Protein AF-A0A060C588-F1 (afdb_monomer_lite)

Organism: NCBI:txid154535

Structure (mmCIF, N/CA/C/O backbone):
data_AF-A0A060C588-F1
#
_entry.id   AF-A0A060C588-F1
#
loop_
_atom_site.group_PDB
_atom_site.id
_atom_site.type_symbol
_atom_site.label_atom_id
_atom_site.label_alt_id
_atom_site.label_comp_id
_atom_site.label_asym_id
_atom_site.label_entity_id
_atom_site.label_seq_id
_atom_site.pdbx_PDB_ins_code
_atom_site.Cartn_x
_atom_site.Cartn_y
_atom_site.Cartn_z
_atom_site.occupancy
_atom_site.B_iso_or_equiv
_atom_site.auth_seq_id
_atom_site.auth_comp_id
_atom_site.auth_asym_id
_atom_site.auth_atom_id
_atom_site.pdbx_PDB_model_num
ATOM 1 N N . MET A 1 1 ? 1.979 19.557 -20.048 1.00 49.03 1 MET A N 1
ATOM 2 C CA . MET A 1 1 ? 2.413 19.103 -18.711 1.00 49.03 1 MET A CA 1
ATOM 3 C C . MET A 1 1 ? 1.824 17.718 -18.485 1.00 49.03 1 MET A C 1
ATOM 5 O O . MET A 1 1 ? 0.638 17.639 -18.210 1.00 49.03 1 MET A O 1
ATOM 9 N N . SER A 1 2 ? 2.595 16.644 -18.673 1.00 54.34 2 SER A N 1
ATOM 10 C CA . SER A 1 2 ? 2.180 15.310 -18.213 1.00 54.34 2 SER A CA 1
ATOM 11 C C . SER A 1 2 ? 2.751 15.124 -16.810 1.00 54.34 2 SER A C 1
ATOM 13 O O . SER A 1 2 ? 3.960 14.973 -16.638 1.00 54.34 2 SER A O 1
ATOM 15 N N . ARG A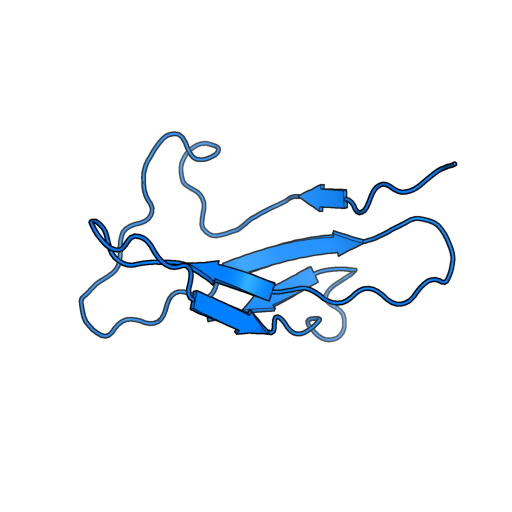 1 3 ? 1.912 15.274 -15.787 1.00 64.25 3 ARG A N 1
ATOM 16 C CA . ARG A 1 3 ? 2.265 14.943 -14.402 1.00 64.25 3 ARG A CA 1
ATOM 17 C C . ARG A 1 3 ? 1.145 14.096 -13.820 1.00 64.25 3 ARG A C 1
ATOM 19 O O . ARG A 1 3 ? 0.397 14.560 -12.968 1.00 64.25 3 ARG A O 1
ATOM 26 N N . THR A 1 4 ? 1.056 12.864 -14.301 1.00 83.12 4 THR A N 1
ATOM 27 C CA . THR A 1 4 ? 0.216 11.836 -13.693 1.00 83.12 4 THR A CA 1
ATOM 28 C C . THR A 1 4 ? 1.118 10.667 -13.327 1.00 83.12 4 THR A C 1
ATOM 30 O O . THR A 1 4 ? 1.790 10.117 -14.191 1.00 83.12 4 THR A O 1
ATOM 33 N N . VAL A 1 5 ? 1.182 10.351 -12.036 1.00 92.56 5 VAL A N 1
ATOM 34 C CA . VAL A 1 5 ? 1.652 9.048 -11.549 1.00 92.56 5 VAL A CA 1
ATOM 35 C C . VAL A 1 5 ? 0.433 8.134 -11.573 1.00 92.56 5 VAL A C 1
ATOM 37 O O . VAL A 1 5 ? -0.645 8.554 -11.144 1.00 92.56 5 VAL A O 1
ATOM 40 N N . ILE A 1 6 ? 0.588 6.929 -12.104 1.00 94.69 6 ILE A N 1
ATOM 41 C CA . ILE A 1 6 ? -0.462 5.915 -12.135 1.00 94.69 6 ILE A CA 1
ATOM 42 C C . ILE A 1 6 ? -0.307 5.045 -10.889 1.00 94.69 6 ILE A C 1
ATOM 44 O O . ILE A 1 6 ? 0.807 4.673 -10.525 1.00 94.69 6 ILE A O 1
ATOM 48 N N . ILE A 1 7 ? -1.429 4.785 -10.217 1.00 96.38 7 ILE A N 1
ATOM 49 C CA . ILE A 1 7 ? -1.532 3.883 -9.068 1.00 96.38 7 ILE A CA 1
ATOM 50 C C . ILE A 1 7 ? -2.706 2.951 -9.348 1.00 96.38 7 ILE A C 1
ATOM 52 O O . ILE A 1 7 ? -3.848 3.410 -9.422 1.00 96.38 7 ILE A O 1
ATOM 56 N N . GLU A 1 8 ? -2.440 1.660 -9.503 1.00 96.44 8 GLU A N 1
ATOM 57 C CA . GLU A 1 8 ? -3.463 0.671 -9.839 1.00 96.44 8 GLU A CA 1
ATOM 58 C C . GLU A 1 8 ? -3.196 -0.704 -9.214 1.00 96.44 8 GLU A C 1
ATOM 60 O O . GLU A 1 8 ? -2.297 -0.865 -8.389 1.00 96.44 8 GLU A O 1
ATOM 65 N N . ALA A 1 9 ? -4.056 -1.678 -9.538 1.00 96.50 9 ALA A N 1
ATOM 66 C CA . ALA A 1 9 ? -3.953 -3.069 -9.086 1.00 96.50 9 ALA A CA 1
ATOM 67 C C . ALA A 1 9 ? -3.720 -3.233 -7.567 1.00 96.50 9 ALA A C 1
ATOM 69 O O . ALA A 1 9 ? -2.993 -4.126 -7.125 1.00 96.50 9 ALA A O 1
ATOM 70 N N . ILE A 1 10 ? -4.351 -2.369 -6.762 1.00 97.50 10 ILE A N 1
ATOM 71 C CA . ILE A 1 10 ? -4.155 -2.328 -5.310 1.00 97.50 10 ILE A CA 1
ATOM 72 C C . ILE A 1 10 ? -4.619 -3.639 -4.670 1.00 97.50 10 ILE A C 1
ATOM 74 O O . ILE A 1 10 ? -5.719 -4.122 -4.943 1.00 97.50 10 ILE A O 1
ATOM 78 N N . THR A 1 11 ? -3.818 -4.207 -3.776 1.00 97.69 11 THR A N 1
ATOM 79 C CA . THR A 1 11 ? -4.184 -5.384 -2.981 1.00 97.69 11 THR A CA 1
ATOM 80 C C . THR A 1 11 ? -3.758 -5.217 -1.525 1.00 97.69 11 THR A C 1
ATOM 82 O O . THR A 1 11 ? -2.729 -4.596 -1.281 1.00 97.69 11 THR A O 1
ATOM 85 N N . PRO A 1 12 ? -4.473 -5.817 -0.561 1.00 97.50 12 PRO A N 1
ATOM 86 C CA . PRO A 1 12 ? -5.699 -6.596 -0.734 1.00 97.50 12 PRO A CA 1
ATOM 87 C C . PRO A 1 12 ? -6.919 -5.718 -1.054 1.00 97.50 12 PRO A C 1
ATOM 89 O O . PRO A 1 12 ? -7.050 -4.599 -0.568 1.00 97.50 12 PRO A O 1
ATOM 92 N N . GLN A 1 13 ? -7.839 -6.253 -1.857 1.00 97.25 13 GLN A N 1
ATOM 93 C CA . GLN A 1 13 ? -9.138 -5.640 -2.144 1.00 97.25 13 GLN A CA 1
ATOM 94 C C . GLN A 1 13 ? -10.216 -6.722 -2.265 1.00 97.25 13 GLN A C 1
ATOM 96 O O . GLN A 1 13 ? -9.937 -7.829 -2.723 1.00 97.25 13 GLN A O 1
ATOM 101 N N . ILE A 1 14 ? -11.450 -6.410 -1.864 1.00 97.81 14 ILE A N 1
ATOM 102 C CA . ILE A 1 14 ? -12.596 -7.322 -1.972 1.00 97.81 14 ILE A CA 1
ATOM 103 C C . ILE A 1 14 ? -13.632 -6.682 -2.894 1.00 97.81 14 ILE A C 1
ATOM 105 O O . IL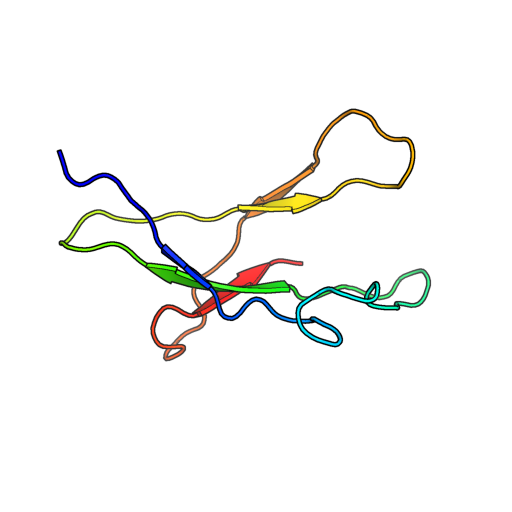E A 1 14 ? -14.098 -5.577 -2.616 1.00 97.81 14 ILE A O 1
ATOM 109 N N . GLU A 1 15 ? -13.969 -7.369 -3.991 1.00 96.56 15 GLU A N 1
ATOM 110 C CA . GLU A 1 15 ? -14.914 -6.900 -5.022 1.00 96.56 15 GLU A CA 1
ATOM 111 C C . GLU A 1 15 ? -14.653 -5.450 -5.475 1.00 96.56 15 GLU A C 1
ATOM 113 O O . GLU A 1 15 ? -15.531 -4.591 -5.397 1.00 96.56 15 GLU A O 1
ATOM 118 N N . GLY A 1 16 ? -13.424 -5.136 -5.894 1.00 93.44 16 GLY A N 1
ATOM 119 C CA . GLY A 1 16 ? -13.104 -3.781 -6.364 1.00 93.44 16 GLY A CA 1
ATOM 120 C C . GLY A 1 16 ? -13.122 -2.716 -5.260 1.00 93.44 16 GLY A C 1
ATOM 121 O O . GLY A 1 16 ? -13.317 -1.540 -5.549 1.00 93.44 16 GLY A O 1
ATOM 122 N N . GLY A 1 17 ? -13.004 -3.119 -3.989 1.00 94.50 17 GLY A N 1
ATOM 123 C CA . GLY A 1 17 ? -13.114 -2.223 -2.833 1.00 94.50 17 GLY A CA 1
ATOM 124 C C . GLY A 1 17 ? -14.545 -2.025 -2.325 1.00 94.50 17 GLY A C 1
ATOM 125 O O . GLY A 1 17 ? -14.761 -1.223 -1.417 1.00 94.50 17 GLY A O 1
ATOM 126 N N . ARG A 1 18 ? -15.527 -2.767 -2.858 1.00 97.38 18 ARG A N 1
ATOM 127 C CA . ARG A 1 18 ? -16.919 -2.724 -2.383 1.00 97.38 18 ARG A CA 1
ATOM 128 C C . ARG A 1 18 ? -17.050 -3.121 -0.915 1.00 97.38 18 ARG A C 1
ATOM 130 O O . ARG A 1 18 ? -17.935 -2.616 -0.224 1.00 97.38 18 ARG A O 1
ATOM 137 N N . TYR A 1 19 ? -16.187 -4.019 -0.445 1.00 97.69 19 TYR A N 1
ATOM 138 C CA . TYR A 1 19 ? -16.188 -4.482 0.938 1.00 97.69 19 TYR A CA 1
ATOM 139 C C . TYR A 1 19 ? -14.833 -4.250 1.613 1.00 97.69 19 TYR A C 1
ATOM 141 O O . TYR A 1 19 ? -13.790 -4.356 0.961 1.00 97.69 19 TYR A O 1
ATOM 149 N N . PRO A 1 20 ? -14.829 -3.965 2.928 1.00 96.38 20 PRO A N 1
ATOM 150 C CA . PRO A 1 20 ? -13.596 -3.780 3.673 1.00 96.38 20 PRO A CA 1
ATOM 151 C C . PRO A 1 20 ? -12.830 -5.098 3.797 1.00 96.38 20 PRO A C 1
ATOM 153 O O . PRO A 1 20 ? -13.406 -6.146 4.104 1.00 96.38 20 PRO A O 1
ATOM 156 N N . VAL A 1 21 ? -11.511 -5.017 3.630 1.00 97.00 21 VAL A N 1
ATOM 157 C CA . VAL A 1 21 ? -10.595 -6.100 3.998 1.00 97.00 21 VAL A CA 1
ATOM 158 C C . VAL A 1 21 ? -10.681 -6.333 5.508 1.00 97.00 21 VAL A C 1
ATOM 160 O O . VAL A 1 21 ? -10.810 -5.392 6.294 1.00 97.00 21 VAL A O 1
ATOM 163 N N . LYS A 1 22 ? -10.631 -7.600 5.918 1.00 95.56 22 LYS A N 1
ATOM 164 C CA . LYS A 1 22 ? -10.645 -8.010 7.326 1.00 95.56 22 LYS A CA 1
ATOM 165 C C . LYS A 1 22 ? -9.232 -8.381 7.764 1.00 95.56 22 LYS A C 1
ATOM 167 O O . LYS A 1 22 ? -8.491 -8.953 6.975 1.00 95.56 22 LYS A O 1
ATOM 172 N N . ARG A 1 23 ? -8.911 -8.094 9.025 1.00 95.44 23 ARG A N 1
ATOM 173 C CA . ARG A 1 23 ? -7.684 -8.526 9.707 1.00 95.44 23 ARG A CA 1
ATOM 174 C C . ARG A 1 23 ? -7.971 -8.826 11.175 1.00 95.44 23 ARG A C 1
ATOM 176 O O . ARG A 1 23 ? -8.947 -8.299 11.720 1.00 95.44 23 ARG A O 1
ATOM 183 N N . ALA A 1 24 ? -7.112 -9.598 11.825 1.00 96.56 24 ALA A N 1
ATOM 184 C CA . ALA A 1 24 ? -7.100 -9.756 13.273 1.00 96.56 24 ALA A CA 1
ATOM 185 C C . ALA A 1 24 ? -6.291 -8.645 13.972 1.00 96.56 24 ALA A C 1
ATOM 187 O O . ALA A 1 24 ? -5.470 -7.947 13.373 1.00 96.56 24 ALA A O 1
ATOM 188 N N . VAL A 1 25 ? -6.523 -8.466 15.275 1.00 95.38 25 VAL A N 1
ATOM 189 C CA . VAL A 1 25 ? -5.697 -7.571 16.100 1.00 95.38 25 VAL A CA 1
ATOM 190 C C . VAL A 1 25 ? -4.274 -8.127 16.164 1.00 95.38 25 VAL A C 1
ATOM 192 O O . VAL A 1 25 ? -4.088 -9.301 16.470 1.00 95.38 25 VAL A O 1
ATOM 195 N N . GLY A 1 26 ? -3.285 -7.275 15.889 1.00 93.69 26 GLY A N 1
ATOM 196 C CA . GLY A 1 26 ? -1.869 -7.657 15.833 1.00 93.69 26 GLY A CA 1
ATOM 197 C C . GLY A 1 26 ? -1.413 -8.220 14.484 1.00 93.69 26 GLY A C 1
ATOM 198 O O . GLY A 1 26 ? -0.219 -8.415 14.298 1.00 93.69 26 GLY A O 1
ATOM 199 N N . GLU A 1 27 ? -2.326 -8.440 13.536 1.00 96.00 27 GLU A N 1
ATOM 200 C CA . GLU A 1 27 ? -1.977 -8.865 12.181 1.00 96.00 27 GLU A CA 1
ATOM 201 C C . GLU A 1 27 ? -1.514 -7.665 11.342 1.00 96.00 27 GLU A C 1
ATOM 203 O O . GLU A 1 27 ? -2.198 -6.630 11.283 1.00 96.00 27 GLU A O 1
ATOM 208 N N . GLU A 1 28 ? -0.358 -7.805 10.696 1.00 94.88 28 GLU A N 1
ATOM 209 C CA . GLU A 1 28 ? 0.125 -6.851 9.697 1.00 94.88 28 GLU A CA 1
ATOM 210 C C . GLU A 1 28 ? -0.735 -6.908 8.433 1.00 94.88 28 GLU A C 1
ATOM 212 O O . GLU A 1 28 ? -1.174 -7.975 8.006 1.00 94.88 28 GLU A O 1
ATOM 217 N N . VAL A 1 29 ? -0.942 -5.756 7.797 1.00 96.44 29 VAL A N 1
ATOM 218 C CA . VAL A 1 29 ? -1.606 -5.691 6.493 1.00 96.44 29 VAL A CA 1
ATOM 219 C C . VAL A 1 29 ? -0.594 -5.220 5.472 1.00 96.44 29 VAL A C 1
ATOM 221 O O . VAL A 1 29 ? -0.327 -4.031 5.359 1.00 96.44 29 VAL A O 1
ATOM 224 N N . ALA A 1 30 ? -0.062 -6.162 4.699 1.00 97.62 30 ALA A N 1
ATOM 225 C CA . ALA A 1 30 ? 0.737 -5.824 3.535 1.00 97.62 30 ALA A CA 1
ATOM 226 C C . ALA A 1 30 ? -0.168 -5.261 2.438 1.00 97.62 30 ALA A C 1
ATOM 228 O O . ALA A 1 30 ? -1.021 -5.974 1.909 1.00 97.62 30 ALA A O 1
ATOM 229 N N . VAL A 1 31 ? 0.027 -3.989 2.105 1.00 98.38 31 VAL A N 1
ATOM 230 C CA . VAL A 1 31 ? -0.619 -3.334 0.971 1.00 98.38 31 VAL A CA 1
ATOM 231 C C . VAL A 1 31 ? 0.373 -3.257 -0.173 1.00 98.38 31 VAL A C 1
ATOM 233 O O . VAL A 1 31 ? 1.520 -2.851 0.006 1.00 98.38 31 VAL A O 1
ATOM 236 N N . GLU A 1 32 ? -0.092 -3.615 -1.358 1.00 98.44 32 GLU A N 1
ATOM 237 C CA . GLU A 1 32 ? 0.671 -3.532 -2.588 1.00 98.44 32 GLU A CA 1
ATOM 238 C C . GLU A 1 32 ? -0.116 -2.813 -3.674 1.00 98.44 32 GLU A C 1
ATOM 240 O O . GLU A 1 32 ? -1.347 -2.843 -3.679 1.00 98.44 32 GLU A O 1
ATOM 245 N N . ALA A 1 33 ? 0.594 -2.179 -4.598 1.00 98.38 33 ALA A N 1
ATOM 246 C CA . ALA A 1 33 ? 0.019 -1.523 -5.763 1.00 98.38 33 ALA A CA 1
ATOM 247 C C . ALA A 1 33 ? 1.053 -1.448 -6.884 1.00 98.38 33 ALA A C 1
ATOM 249 O O . ALA A 1 33 ? 2.259 -1.456 -6.622 1.00 98.38 33 ALA A O 1
ATOM 250 N N . ASP A 1 34 ? 0.569 -1.320 -8.111 1.00 97.75 34 ASP A N 1
ATOM 251 C CA . ASP A 1 34 ? 1.410 -0.990 -9.254 1.00 97.75 34 ASP A CA 1
ATOM 252 C C . ASP A 1 34 ? 1.512 0.539 -9.300 1.00 97.75 34 ASP A C 1
ATOM 254 O O . ASP A 1 34 ? 0.489 1.230 -9.337 1.00 97.75 34 ASP A O 1
ATOM 258 N N . ILE A 1 35 ? 2.731 1.076 -9.199 1.00 97.06 35 ILE A N 1
ATOM 259 C CA . ILE A 1 35 ? 2.987 2.519 -9.109 1.00 97.06 35 ILE A CA 1
ATOM 260 C C . ILE A 1 35 ? 4.097 2.897 -10.081 1.00 97.06 35 ILE A C 1
ATOM 262 O O . ILE A 1 35 ? 5.263 2.548 -9.882 1.00 97.06 35 ILE A O 1
ATOM 266 N N . PHE A 1 36 ? 3.736 3.663 -11.106 1.00 94.00 36 PHE A N 1
ATOM 267 C CA . PHE A 1 36 ? 4.640 4.034 -12.189 1.00 94.00 36 PHE A CA 1
ATOM 268 C C . PHE A 1 36 ? 4.278 5.385 -12.808 1.00 94.00 36 PHE A C 1
ATOM 270 O O . PHE A 1 36 ? 3.232 5.985 -12.542 1.00 94.00 36 PHE A O 1
ATOM 277 N N . LYS A 1 37 ? 5.186 5.901 -13.632 1.00 92.75 37 LYS A N 1
ATOM 278 C CA . LYS A 1 37 ? 5.040 7.167 -14.346 1.00 92.75 37 LYS A CA 1
ATOM 279 C C . LYS A 1 37 ? 5.782 7.078 -15.676 1.00 92.75 37 LYS A C 1
ATOM 281 O O . LYS A 1 37 ? 6.858 6.494 -15.733 1.00 92.75 37 LYS A O 1
ATOM 286 N N . ASP A 1 38 ? 5.254 7.728 -16.709 1.00 87.88 38 ASP A N 1
ATOM 287 C CA . ASP A 1 38 ? 5.981 7.907 -17.966 1.00 87.88 38 ASP A CA 1
ATOM 288 C C . ASP A 1 38 ? 7.299 8.680 -17.774 1.00 87.88 38 ASP A C 1
ATOM 290 O O . ASP A 1 38 ? 7.364 9.700 -17.074 1.00 87.88 38 ASP A O 1
ATOM 294 N N . GLY A 1 39 ? 8.334 8.249 -18.495 1.00 85.38 39 GLY A N 1
ATOM 295 C CA . GLY A 1 39 ? 9.651 8.883 -18.507 1.00 85.38 39 GLY A CA 1
ATOM 296 C C . GLY A 1 39 ? 10.620 8.290 -17.483 1.00 85.38 39 GLY A C 1
ATOM 297 O O . GLY A 1 39 ? 10.462 7.163 -17.037 1.00 85.38 39 GLY A O 1
ATOM 298 N N . HIS A 1 40 ? 11.662 9.053 -17.148 1.00 82.12 40 HIS A N 1
ATOM 299 C CA . HIS A 1 40 ? 12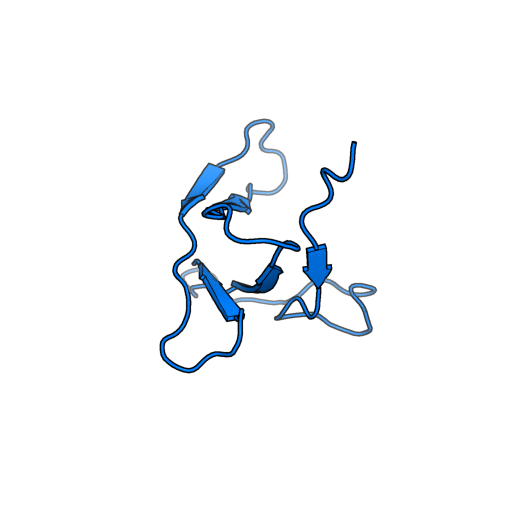.781 8.590 -16.310 1.00 82.12 40 HIS A CA 1
ATOM 300 C C . HIS A 1 40 ? 12.806 9.244 -14.921 1.00 82.12 40 HIS A C 1
ATOM 302 O O . HIS A 1 40 ? 13.824 9.200 -14.230 1.00 82.12 40 HIS A O 1
ATOM 308 N N . ASP A 1 41 ? 11.715 9.901 -14.528 1.00 85.75 41 ASP A N 1
ATOM 309 C CA . ASP A 1 41 ? 11.633 10.516 -13.209 1.00 85.75 41 ASP A CA 1
ATOM 310 C C . ASP A 1 41 ? 11.551 9.429 -12.133 1.00 85.75 41 ASP A C 1
ATOM 312 O O . ASP A 1 41 ? 10.806 8.459 -12.263 1.00 85.75 41 ASP A O 1
ATOM 316 N N . ILE A 1 42 ? 12.288 9.621 -11.041 1.00 87.00 42 ILE A N 1
ATOM 317 C CA . ILE A 1 42 ? 12.245 8.718 -9.890 1.00 87.00 42 ILE A CA 1
ATOM 318 C C . ILE A 1 42 ? 10.924 8.926 -9.143 1.00 87.00 42 ILE A C 1
ATOM 320 O O . ILE A 1 42 ? 10.558 10.058 -8.814 1.00 87.00 42 ILE A O 1
ATOM 324 N N . VAL A 1 43 ? 10.227 7.827 -8.853 1.00 91.75 43 VAL A N 1
ATOM 325 C CA . VAL A 1 43 ? 8.991 7.809 -8.062 1.00 91.75 43 VAL A CA 1
ATOM 326 C C . VAL A 1 43 ? 9.292 7.294 -6.655 1.00 91.75 43 VAL A C 1
ATOM 328 O O . VAL A 1 43 ? 10.103 6.389 -6.474 1.00 91.75 43 VAL A O 1
ATOM 331 N N . SER A 1 44 ? 8.630 7.874 -5.657 1.00 95.12 44 SER A N 1
ATOM 332 C CA . SER A 1 44 ? 8.535 7.335 -4.301 1.00 95.12 44 SER A CA 1
ATOM 333 C C . SER A 1 44 ? 7.065 7.200 -3.912 1.00 95.12 44 SER A C 1
ATOM 335 O O . SER A 1 44 ? 6.215 7.951 -4.399 1.00 95.12 44 SER A O 1
ATOM 337 N N . ALA A 1 45 ? 6.758 6.236 -3.046 1.00 97.44 45 ALA A N 1
ATOM 338 C CA . ALA A 1 45 ? 5.396 5.938 -2.623 1.00 97.44 45 ALA A CA 1
ATOM 339 C C . ALA A 1 45 ? 5.300 5.790 -1.101 1.00 97.44 45 ALA A C 1
ATOM 341 O O . ALA A 1 45 ? 6.245 5.359 -0.438 1.00 97.44 45 ALA A O 1
ATOM 342 N N . VAL A 1 46 ? 4.140 6.154 -0.553 1.00 98.44 46 VAL A N 1
ATOM 343 C CA . VAL A 1 46 ? 3.807 5.984 0.865 1.00 98.44 46 VAL A CA 1
ATOM 344 C C . VAL A 1 46 ? 2.427 5.350 1.001 1.00 98.44 46 VAL A C 1
ATOM 346 O O . VAL A 1 46 ? 1.476 5.754 0.328 1.00 98.44 46 VAL A O 1
ATOM 349 N N . LEU A 1 47 ? 2.306 4.387 1.910 1.00 98.44 47 LEU A N 1
ATOM 350 C CA . LEU A 1 47 ? 1.036 3.858 2.375 1.00 98.44 47 LEU A CA 1
ATOM 351 C C . LEU A 1 47 ? 0.481 4.802 3.441 1.00 98.44 47 LEU A C 1
ATOM 353 O O . LEU A 1 47 ? 1.039 4.920 4.534 1.00 98.44 47 LEU A O 1
ATOM 357 N N . LYS A 1 48 ? -0.635 5.465 3.128 1.00 98.19 48 LYS A N 1
ATOM 358 C CA . LYS A 1 48 ? -1.364 6.289 4.096 1.00 98.19 48 LYS A CA 1
ATOM 359 C C . LYS A 1 48 ? -2.414 5.461 4.814 1.00 98.19 48 LYS A C 1
ATOM 361 O O . LYS A 1 48 ? -3.281 4.870 4.173 1.00 98.19 48 LYS A O 1
ATOM 366 N N . TRP A 1 49 ? -2.391 5.478 6.139 1.00 96.94 49 TRP A N 1
ATOM 367 C CA . TRP A 1 49 ? -3.368 4.761 6.953 1.00 96.94 49 TRP A CA 1
ATOM 368 C C . TRP A 1 49 ? -3.758 5.555 8.197 1.00 96.94 49 TRP A C 1
ATOM 370 O O . TRP A 1 49 ? -3.071 6.486 8.613 1.00 96.94 49 TRP A O 1
ATOM 380 N N . ARG A 1 50 ? -4.910 5.215 8.776 1.00 96.94 50 ARG A N 1
ATOM 381 C CA . ARG A 1 50 ? -5.349 5.747 10.067 1.00 96.94 50 ARG A CA 1
ATOM 382 C C . ARG A 1 50 ? -6.356 4.810 10.738 1.00 96.94 50 ARG A C 1
ATOM 384 O O . ARG A 1 50 ? -7.192 4.228 10.039 1.00 96.94 50 ARG A O 1
ATOM 391 N N . PRO A 1 51 ? -6.333 4.687 12.070 1.00 94.81 51 PRO A N 1
ATOM 392 C CA . PRO A 1 51 ? -7.433 4.126 12.841 1.00 94.81 51 PRO A CA 1
ATOM 393 C C . PRO A 1 51 ? -8.752 4.869 12.590 1.00 94.81 51 PRO A C 1
ATOM 395 O O . PRO A 1 51 ? -8.784 6.080 12.355 1.00 94.81 51 PRO A O 1
ATOM 398 N N . ALA A 1 52 ? -9.870 4.148 12.682 1.00 92.50 52 ALA A N 1
ATOM 399 C CA . ALA A 1 52 ? -11.188 4.766 12.600 1.00 92.50 52 ALA A CA 1
ATOM 400 C C . ALA A 1 52 ? -11.373 5.789 13.736 1.00 92.50 52 ALA A C 1
ATOM 402 O O . ALA A 1 52 ? -11.136 5.485 14.902 1.00 92.50 52 ALA A O 1
ATOM 403 N N . GLY A 1 53 ? -11.802 7.003 13.387 1.00 96.31 53 GLY A N 1
ATOM 404 C CA . GLY A 1 53 ? -11.980 8.110 14.333 1.00 96.31 53 GLY A CA 1
ATOM 405 C C . GLY A 1 53 ? -10.746 8.999 14.518 1.00 96.31 53 GLY A C 1
ATOM 406 O O . GLY A 1 53 ? -10.886 10.122 15.004 1.00 96.31 53 GLY A O 1
ATOM 407 N N . GLU A 1 54 ? -9.563 8.571 14.073 1.00 97.94 54 GLU A N 1
ATOM 408 C CA . GLU A 1 54 ? -8.386 9.436 14.049 1.00 97.94 54 GLU A CA 1
ATOM 409 C C . GLU A 1 54 ? -8.465 10.434 12.880 1.00 97.94 54 GLU A C 1
ATOM 411 O O . GLU A 1 54 ? -8.921 10.115 11.777 1.00 97.94 54 GLU A O 1
ATOM 416 N N . LYS A 1 55 ? -8.045 11.681 13.120 1.00 96.25 55 LYS A N 1
ATOM 417 C CA . LYS A 1 55 ? -8.055 12.736 12.093 1.00 96.25 55 LYS A CA 1
ATOM 418 C C . LYS A 1 55 ? -6.792 12.719 11.241 1.00 96.25 55 LYS A C 1
ATOM 420 O O . LYS A 1 55 ? -6.885 12.915 10.030 1.00 96.25 55 LYS A O 1
ATOM 425 N N . SER A 1 56 ? -5.650 12.499 11.883 1.00 98.00 56 SER A N 1
ATOM 426 C CA . SER A 1 56 ? -4.336 12.505 11.253 1.00 98.00 56 SER A CA 1
ATOM 427 C C . SER A 1 56 ? -4.091 11.221 10.469 1.00 98.00 56 SER A C 1
ATOM 429 O O . SER A 1 56 ? -4.610 10.160 10.809 1.00 98.00 56 SER A O 1
ATOM 431 N N . TRP A 1 57 ? -3.312 11.344 9.399 1.00 98.12 57 TRP A N 1
ATOM 432 C CA . TRP A 1 57 ? -2.813 10.208 8.637 1.00 98.12 57 TRP A CA 1
ATOM 433 C C . TRP A 1 57 ? -1.431 9.820 9.145 1.00 98.12 57 TRP A C 1
ATOM 435 O O . TRP A 1 57 ? -0.602 10.691 9.406 1.00 98.12 57 TRP A O 1
ATOM 445 N N . HIS A 1 58 ? -1.197 8.519 9.218 1.00 97.94 58 HIS A N 1
ATOM 446 C CA . HIS A 1 58 ? 0.124 7.921 9.335 1.00 97.94 58 HIS A CA 1
ATOM 447 C C . HIS A 1 58 ? 0.641 7.600 7.934 1.00 97.94 58 HIS A C 1
ATOM 449 O O . HIS A 1 58 ? -0.151 7.358 7.016 1.00 97.94 58 HIS A O 1
ATOM 455 N N . GLU A 1 59 ? 1.959 7.609 7.770 1.00 98.44 59 GLU A N 1
ATOM 456 C CA . GLU A 1 59 ? 2.625 7.284 6.510 1.00 98.44 59 GLU A CA 1
ATOM 457 C C . GLU A 1 59 ? 3.683 6.210 6.765 1.00 98.44 59 GLU A C 1
ATOM 459 O O . GLU A 1 59 ? 4.584 6.409 7.579 1.00 98.44 59 GLU A O 1
ATOM 464 N N . THR A 1 60 ? 3.586 5.092 6.047 1.00 98.19 60 THR A N 1
ATOM 465 C CA . THR A 1 60 ? 4.672 4.111 5.943 1.00 98.19 60 THR A CA 1
ATOM 466 C C . THR A 1 60 ? 5.277 4.215 4.539 1.00 98.19 60 THR A C 1
ATOM 468 O O . THR A 1 60 ? 4.517 4.164 3.568 1.00 98.19 60 THR A O 1
ATOM 471 N N . PRO A 1 61 ? 6.605 4.360 4.371 1.00 98.38 61 PRO A N 1
ATOM 472 C CA . PRO A 1 61 ? 7.233 4.253 3.056 1.00 98.38 61 PRO A CA 1
ATOM 473 C C . PRO A 1 61 ? 6.903 2.912 2.392 1.00 98.38 61 PRO A C 1
ATOM 475 O O . PRO A 1 61 ? 6.900 1.877 3.056 1.00 98.38 61 PRO A O 1
ATOM 478 N N . MET A 1 62 ? 6.629 2.929 1.090 1.00 98.62 62 MET A N 1
ATOM 479 C CA . MET A 1 62 ? 6.548 1.704 0.299 1.00 98.62 62 MET A CA 1
ATOM 480 C C . MET A 1 62 ? 7.885 1.445 -0.388 1.00 98.62 62 MET A C 1
ATOM 482 O O . MET A 1 62 ? 8.579 2.380 -0.791 1.00 98.62 62 MET A O 1
ATOM 486 N N . GLU A 1 63 ? 8.208 0.173 -0.582 1.00 98.12 63 GLU A N 1
ATOM 487 C CA . GLU A 1 63 ? 9.405 -0.268 -1.292 1.00 98.12 63 GLU A CA 1
ATOM 488 C C . GLU A 1 63 ? 9.024 -0.985 -2.593 1.00 98.12 63 GLU A C 1
ATOM 490 O O . GLU A 1 63 ? 8.032 -1.724 -2.613 1.00 98.12 63 GLU A O 1
ATOM 495 N N . PRO A 1 64 ? 9.787 -0.797 -3.685 1.00 97.25 64 PRO A N 1
ATOM 496 C CA . PRO A 1 64 ? 9.581 -1.563 -4.903 1.00 97.25 64 PRO A CA 1
ATOM 497 C C . PRO A 1 64 ? 9.942 -3.030 -4.649 1.00 97.25 64 PRO A C 1
ATOM 499 O O . PRO A 1 64 ? 11.009 -3.343 -4.117 1.00 97.25 64 PRO A O 1
ATOM 502 N N . ILE A 1 65 ? 9.067 -3.944 -5.058 1.00 97.50 65 ILE A N 1
ATOM 503 C CA . ILE A 1 65 ? 9.331 -5.379 -4.979 1.00 97.50 65 ILE A CA 1
ATOM 504 C C . ILE A 1 65 ? 10.366 -5.742 -6.061 1.00 97.50 65 ILE A C 1
ATOM 506 O O . ILE A 1 65 ? 10.142 -5.459 -7.244 1.00 97.50 65 ILE A O 1
ATOM 510 N N . PRO A 1 66 ? 11.492 -6.397 -5.712 1.00 95.56 66 PRO A N 1
ATOM 511 C CA . PRO A 1 66 ? 12.477 -6.845 -6.695 1.00 95.56 66 PRO A CA 1
ATOM 512 C C . PRO A 1 66 ? 11.854 -7.763 -7.752 1.00 95.56 66 PRO A C 1
ATOM 514 O O . PRO A 1 66 ? 11.186 -8.737 -7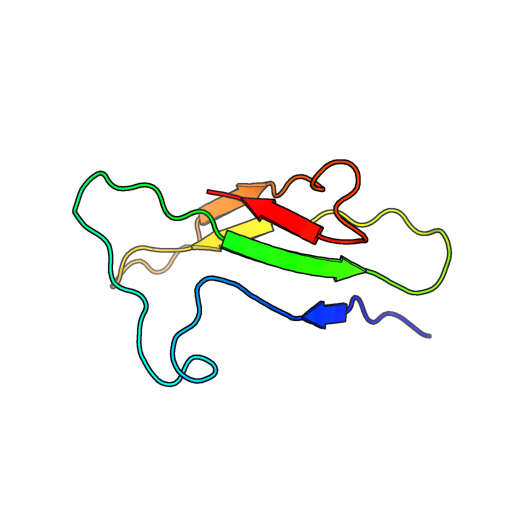.416 1.00 95.56 66 PRO A O 1
ATOM 517 N N . ASN A 1 67 ? 12.093 -7.465 -9.034 1.00 93.44 67 ASN A N 1
ATOM 518 C CA . ASN A 1 67 ? 11.465 -8.144 -10.180 1.00 93.44 67 ASN A CA 1
ATOM 519 C C . ASN A 1 67 ? 9.921 -8.091 -10.178 1.00 93.44 67 ASN A C 1
ATOM 521 O O . ASN A 1 67 ? 9.276 -8.926 -10.807 1.00 93.44 67 ASN A O 1
ATOM 525 N N . GLY A 1 68 ? 9.330 -7.117 -9.480 1.00 89.06 68 GLY A N 1
ATOM 526 C CA . GLY A 1 68 ? 7.884 -6.972 -9.329 1.00 89.06 68 GLY A CA 1
ATOM 527 C C . GLY A 1 68 ? 7.175 -6.264 -10.484 1.00 89.06 68 GLY A C 1
ATOM 528 O O . GLY A 1 68 ? 5.957 -6.236 -10.473 1.00 89.06 68 GLY A O 1
ATOM 529 N N . ASN A 1 69 ? 7.902 -5.714 -11.467 1.00 93.19 69 ASN A N 1
ATOM 530 C CA . ASN A 1 69 ? 7.341 -4.938 -12.585 1.00 93.19 69 ASN A CA 1
ATOM 531 C C . ASN A 1 69 ? 6.428 -3.792 -12.106 1.00 93.19 69 ASN A C 1
ATOM 533 O O . ASN A 1 69 ? 5.208 -3.887 -12.179 1.00 93.19 69 ASN A O 1
ATOM 537 N N . ASP A 1 70 ? 7.044 -2.737 -11.565 1.00 95.25 70 ASP A N 1
ATOM 538 C CA . ASP A 1 70 ? 6.368 -1.565 -10.983 1.00 95.25 70 ASP A CA 1
ATOM 539 C C . ASP A 1 70 ? 5.501 -1.849 -9.748 1.00 95.25 70 ASP A C 1
ATOM 541 O O . ASP A 1 70 ? 4.770 -0.975 -9.289 1.00 95.25 70 ASP A O 1
ATOM 545 N N . ARG A 1 71 ? 5.614 -3.047 -9.166 1.00 98.06 71 ARG A N 1
ATOM 546 C CA . ARG A 1 71 ? 4.942 -3.423 -7.9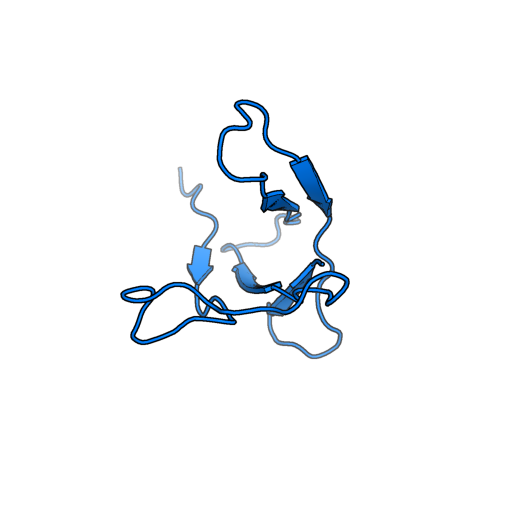23 1.00 98.06 71 ARG A CA 1
ATOM 547 C C . ARG A 1 71 ? 5.645 -2.852 -6.697 1.00 98.06 71 ARG A C 1
ATOM 549 O O . ARG A 1 71 ? 6.847 -3.046 -6.520 1.00 98.06 71 ARG A O 1
ATOM 556 N N . TRP A 1 72 ? 4.879 -2.239 -5.804 1.00 98.56 72 TRP A N 1
ATOM 557 C CA . TRP A 1 72 ? 5.344 -1.690 -4.528 1.00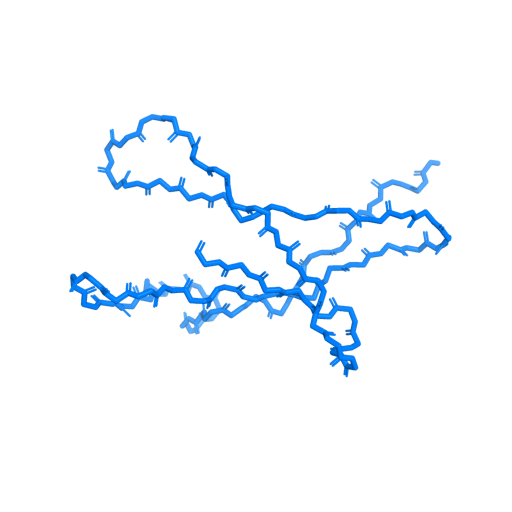 98.56 72 TRP A CA 1
ATOM 558 C C . TRP A 1 72 ? 4.637 -2.353 -3.353 1.00 98.56 72 TRP A C 1
ATOM 560 O O . TRP A 1 72 ? 3.489 -2.762 -3.498 1.00 98.56 72 TRP A O 1
ATOM 570 N N . ARG A 1 73 ? 5.284 -2.402 -2.181 1.00 98.50 73 ARG A N 1
ATOM 571 C CA . ARG A 1 73 ? 4.731 -2.952 -0.931 1.00 98.50 73 ARG A CA 1
ATOM 572 C C . ARG A 1 73 ? 4.979 -2.032 0.264 1.00 98.50 73 ARG A C 1
ATOM 574 O O . ARG A 1 73 ? 6.066 -1.482 0.397 1.00 98.50 73 ARG A O 1
ATOM 581 N N . GLY A 1 74 ? 3.996 -1.916 1.155 1.00 98.25 74 GLY A N 1
ATOM 582 C CA . GLY A 1 74 ? 4.109 -1.292 2.481 1.00 98.25 74 GLY A CA 1
ATOM 583 C C . GLY A 1 74 ? 3.262 -2.034 3.522 1.00 98.25 74 GLY A C 1
ATOM 584 O O . GLY A 1 74 ? 2.372 -2.799 3.148 1.00 98.25 74 GLY A O 1
ATOM 585 N N . THR A 1 75 ? 3.540 -1.828 4.812 1.00 95.88 75 THR A N 1
ATOM 586 C CA . THR A 1 75 ? 2.856 -2.488 5.948 1.00 95.88 75 THR A CA 1
ATOM 587 C C . THR A 1 75 ? 2.463 -1.514 7.052 1.00 95.88 75 THR A C 1
ATOM 589 O O . THR A 1 75 ? 3.131 -0.460 7.182 1.00 95.88 75 THR A O 1
#

Secondary structure (DSSP, 8-state):
-----EEEEEES-BGGGTBPPP--TT----EEEEEE-SSSPPP--EEEE--TT--SPEEEE-EEPTT-SSEEEE-

Sequence (75 aa):
MSRTVIIEAITPQIEGGRYPVKRAVGEEVAVEADIFKDGHDIVSAVLKWRPAGEKSWHETPMEPIPNGNDRWRGT

pLDDT: mean 93.89, std 8.65, range [49.03, 98.62]

InterPro domains:
  IPR013783 Immunoglobulin-like fold [G3DSA:2.60.40.10] (1-75)
  IPR021828 Alpha-1,4-glucan:maltose-1-phosphate maltosyltransferase, domain N/S [PF11896] (5-75)

Radius of gyration: 13.99 Å; chains: 1; bounding box: 30×29×35 Å

Foldseek 3Di:
DPDDKDKAPKPDDDPNNPDDDDDDVVDDDKIKIQIGDPDDDDDWDWDWDDDPPDPDIDTFTWDADVVNNSMIITD